Protein AF-R7K3N8-F1 (afdb_monomer_lite)

pLDDT: mean 94.21, std 6.8, range [49.31, 98.0]

Structure (mmCIF, N/CA/C/O backbone):
data_AF-R7K3N8-F1
#
_entry.id   AF-R7K3N8-F1
#
loop_
_atom_site.group_PDB
_atom_site.id
_atom_site.type_symbol
_atom_site.label_atom_id
_atom_site.label_alt_id
_atom_site.label_comp_id
_atom_site.label_asym_id
_atom_site.label_entity_id
_atom_site.label_seq_id
_atom_site.pdbx_PDB_ins_code
_atom_site.Cartn_x
_atom_site.Cartn_y
_atom_site.Cartn_z
_atom_site.occupancy
_atom_site.B_iso_or_equiv
_atom_site.auth_seq_id
_atom_site.auth_comp_id
_atom_site.auth_asym_id
_atom_site.auth_atom_id
_atom_site.pdbx_PDB_model_num
ATOM 1 N N . MET A 1 1 ? -19.644 -3.355 0.796 1.00 80.44 1 MET A N 1
ATOM 2 C CA . MET A 1 1 ? -18.567 -3.039 1.756 1.00 80.44 1 MET A CA 1
ATOM 3 C C . MET A 1 1 ? -18.332 -1.546 1.766 1.00 80.44 1 MET A C 1
ATOM 5 O O . MET A 1 1 ? -18.152 -0.981 0.690 1.00 80.44 1 MET A O 1
ATOM 9 N N . LYS A 1 2 ? -18.348 -0.916 2.945 1.00 94.12 2 LYS A N 1
ATOM 10 C CA . LYS A 1 2 ? -17.970 0.495 3.119 1.00 94.12 2 LYS A CA 1
ATOM 11 C C . LYS A 1 2 ? -16.624 0.622 3.831 1.00 94.12 2 LYS A C 1
ATOM 13 O O . LYS A 1 2 ? -16.227 -0.266 4.583 1.00 94.12 2 LYS A O 1
ATOM 18 N N . VAL A 1 3 ? -15.948 1.741 3.581 1.00 96.94 3 VAL A N 1
ATOM 19 C CA . VAL A 1 3 ? -14.767 2.166 4.340 1.00 96.94 3 VAL A CA 1
ATOM 20 C C . VAL A 1 3 ? -15.234 2.727 5.680 1.00 96.94 3 VAL A C 1
ATOM 22 O O . VAL A 1 3 ? -16.121 3.579 5.710 1.00 96.94 3 VAL A O 1
ATOM 25 N N . THR A 1 4 ? -14.628 2.274 6.771 1.00 96.88 4 THR A N 1
ATOM 26 C CA . THR A 1 4 ? -14.923 2.742 8.133 1.00 96.88 4 THR A CA 1
ATOM 27 C C . THR A 1 4 ? -13.885 3.743 8.628 1.00 96.88 4 THR A C 1
ATOM 29 O O . THR A 1 4 ? -14.233 4.692 9.329 1.00 96.88 4 THR A O 1
ATOM 32 N N . LYS A 1 5 ? -12.613 3.567 8.250 1.00 96.31 5 LYS A N 1
ATOM 33 C CA . LYS A 1 5 ? -11.499 4.385 8.743 1.00 96.31 5 LYS A CA 1
ATOM 34 C C . LYS A 1 5 ? -10.338 4.410 7.750 1.00 96.31 5 LYS A C 1
ATOM 36 O O . LYS A 1 5 ? -10.066 3.425 7.074 1.00 96.31 5 LYS A O 1
ATOM 41 N N . LYS A 1 6 ? -9.612 5.529 7.689 1.00 96.69 6 LYS A N 1
ATOM 42 C CA . LYS A 1 6 ? -8.293 5.602 7.040 1.00 96.69 6 LYS A CA 1
ATOM 43 C C . LYS A 1 6 ? -7.206 5.406 8.098 1.00 96.69 6 LYS A C 1
ATOM 45 O O . LYS A 1 6 ? -7.228 6.091 9.120 1.00 96.69 6 LYS A O 1
ATOM 50 N N . GLN A 1 7 ? -6.264 4.499 7.862 1.00 96.56 7 GLN A N 1
ATOM 51 C CA . GLN A 1 7 ? -5.124 4.301 8.758 1.00 96.56 7 GLN A CA 1
ATOM 52 C C . GLN A 1 7 ? -4.086 5.417 8.613 1.00 96.56 7 GLN A C 1
ATOM 54 O O . GLN A 1 7 ? -4.006 6.089 7.582 1.00 96.56 7 GLN A O 1
ATOM 59 N N . PHE A 1 8 ? -3.260 5.597 9.645 1.00 94.75 8 PHE A N 1
ATOM 60 C CA . PHE A 1 8 ? -2.174 6.569 9.604 1.00 94.75 8 PHE A CA 1
ATOM 61 C C . PHE A 1 8 ? -1.090 6.160 8.596 1.00 94.75 8 PHE A C 1
ATOM 63 O O . PHE A 1 8 ? -0.765 4.981 8.407 1.00 94.75 8 PHE A O 1
ATOM 70 N N . ASN A 1 9 ? -0.524 7.180 7.961 1.00 95.00 9 ASN A N 1
ATOM 71 C CA . ASN A 1 9 ? 0.609 7.093 7.053 1.00 95.00 9 ASN A CA 1
ATOM 72 C C . ASN A 1 9 ? 1.825 7.755 7.704 1.00 95.00 9 ASN A C 1
ATOM 74 O O . ASN A 1 9 ? 1.690 8.649 8.539 1.00 95.00 9 ASN A O 1
ATOM 78 N N . THR A 1 10 ? 3.020 7.345 7.289 1.00 94.56 10 THR A N 1
ATOM 79 C CA . THR A 1 10 ? 4.258 8.015 7.704 1.00 94.56 10 THR A CA 1
ATOM 80 C C . THR A 1 10 ? 4.688 9.038 6.647 1.00 94.56 10 THR A C 1
ATOM 82 O O . THR A 1 10 ? 4.057 9.177 5.598 1.00 94.56 10 THR A O 1
ATOM 85 N N . ARG A 1 11 ? 5.782 9.766 6.902 1.00 96.31 11 ARG A N 1
ATOM 86 C CA . ARG A 1 11 ? 6.345 10.701 5.913 1.00 96.31 11 ARG A CA 1
ATOM 87 C C . ARG A 1 11 ? 7.248 10.008 4.896 1.00 96.31 11 ARG A C 1
ATOM 89 O O . ARG A 1 11 ? 7.093 10.223 3.700 1.00 96.31 11 ARG A O 1
ATOM 96 N N . LYS A 1 12 ? 8.184 9.172 5.356 1.00 96.81 12 LYS A N 1
ATOM 97 C CA . LYS A 1 12 ? 9.300 8.670 4.532 1.00 96.81 12 LYS A CA 1
ATOM 98 C C . LYS A 1 12 ? 9.369 7.146 4.367 1.00 96.81 12 LYS A C 1
ATOM 100 O O . LYS A 1 12 ? 10.280 6.685 3.686 1.00 96.81 12 LYS A O 1
ATOM 105 N N . CYS A 1 13 ? 8.433 6.364 4.924 1.00 95.75 13 CYS A N 1
ATOM 106 C CA . CYS A 1 13 ? 8.376 4.921 4.638 1.00 95.75 13 CYS A CA 1
ATOM 107 C C . CYS A 1 13 ? 8.323 4.672 3.124 1.00 95.75 13 CYS A C 1
ATOM 109 O O . CYS A 1 13 ? 7.723 5.446 2.380 1.00 95.75 13 CYS A O 1
ATOM 111 N N . PHE A 1 14 ? 8.956 3.597 2.663 1.00 96.25 14 PHE A N 1
ATOM 112 C CA . PHE A 1 14 ? 8.937 3.231 1.252 1.00 96.25 14 PHE A CA 1
ATOM 113 C C . PHE A 1 14 ? 7.527 2.864 0.765 1.00 96.25 14 PHE A C 1
ATOM 115 O O . PHE A 1 14 ? 7.144 3.265 -0.328 1.00 96.25 14 PHE A O 1
ATOM 122 N N . ILE A 1 15 ? 6.728 2.170 1.583 1.00 96.94 15 ILE A N 1
ATOM 123 C CA . ILE A 1 15 ? 5.368 1.768 1.207 1.00 96.94 15 ILE A CA 1
ATOM 124 C C . ILE A 1 15 ? 4.357 2.871 1.506 1.00 96.94 15 ILE A C 1
ATOM 126 O O . ILE A 1 15 ? 3.741 3.410 0.594 1.00 96.94 15 ILE A O 1
ATOM 130 N N . CYS A 1 16 ? 4.194 3.242 2.775 1.00 96.88 16 CYS A N 1
ATOM 131 C CA . CYS A 1 16 ? 3.119 4.134 3.216 1.00 96.88 16 CYS A CA 1
ATOM 132 C C . CYS A 1 16 ? 3.540 5.605 3.384 1.00 96.88 16 CYS A C 1
ATOM 134 O O . CYS A 1 16 ? 2.756 6.409 3.893 1.00 96.88 16 CYS A O 1
ATOM 136 N N . GLY A 1 17 ? 4.783 5.957 3.034 1.00 97.25 17 GLY A N 1
ATOM 137 C CA . GLY A 1 17 ? 5.329 7.299 3.214 1.00 97.25 17 GLY A CA 1
ATOM 138 C C . GLY A 1 17 ? 4.864 8.259 2.128 1.00 97.25 17 GLY A C 1
ATOM 139 O O . GLY A 1 17 ? 5.352 8.189 1.004 1.00 97.25 17 GLY A O 1
ATOM 140 N N . MET A 1 18 ? 3.961 9.184 2.456 1.00 96.38 18 MET A N 1
ATOM 141 C CA . MET A 1 18 ? 3.347 10.063 1.444 1.00 96.38 18 MET A CA 1
ATOM 142 C C . MET A 1 18 ? 4.318 11.098 0.852 1.00 96.38 18 MET A C 1
ATOM 144 O O . MET A 1 18 ? 4.081 11.608 -0.240 1.00 96.38 18 MET A O 1
ATOM 148 N N . GLU A 1 19 ? 5.427 11.385 1.540 1.00 97.31 19 GLU A N 1
ATOM 149 C CA . GLU A 1 19 ? 6.470 12.329 1.113 1.00 97.31 19 GLU A CA 1
ATOM 150 C C . GLU A 1 19 ? 7.742 11.617 0.615 1.00 97.31 19 GLU A C 1
ATOM 152 O O . GLU A 1 19 ? 8.793 12.251 0.458 1.00 97.31 19 GLU A O 1
ATOM 157 N N . ASN A 1 20 ? 7.706 10.295 0.422 1.00 96.38 20 ASN A N 1
ATOM 158 C CA . ASN A 1 20 ? 8.818 9.569 -0.181 1.00 96.38 20 ASN A CA 1
ATOM 159 C C . ASN A 1 20 ? 8.697 9.633 -1.705 1.00 96.38 20 ASN A C 1
ATOM 161 O O . ASN A 1 20 ? 7.872 8.939 -2.286 1.00 96.38 20 ASN A O 1
ATOM 165 N N . GLU A 1 21 ? 9.515 10.460 -2.358 1.00 94.50 21 GLU A N 1
ATOM 166 C CA . GLU A 1 21 ? 9.471 10.657 -3.815 1.00 94.50 21 GLU A CA 1
ATOM 167 C C . GLU A 1 21 ? 9.642 9.369 -4.622 1.00 94.50 21 GLU A C 1
ATOM 169 O O . GLU A 1 21 ? 9.073 9.277 -5.704 1.00 94.50 21 GLU A O 1
ATOM 174 N N . ARG A 1 22 ? 10.373 8.386 -4.083 1.00 94.69 22 ARG A N 1
ATOM 175 C CA . ARG A 1 22 ? 10.647 7.088 -4.720 1.00 94.69 22 ARG A CA 1
ATOM 176 C C . ARG A 1 22 ? 9.854 5.938 -4.092 1.00 94.69 22 ARG A C 1
ATOM 178 O O . ARG A 1 22 ? 10.182 4.783 -4.332 1.00 94.69 22 ARG A O 1
ATOM 185 N N . GLY A 1 23 ? 8.912 6.250 -3.204 1.00 95.88 23 GLY A N 1
ATOM 186 C CA . GLY A 1 23 ? 8.080 5.267 -2.521 1.00 95.88 23 GLY A CA 1
ATOM 187 C C . GLY A 1 23 ? 6.741 5.055 -3.220 1.00 95.88 23 GLY A C 1
ATOM 188 O O . GLY A 1 23 ? 6.303 5.869 -4.030 1.00 95.88 23 GLY A O 1
ATOM 189 N N . VAL A 1 24 ? 6.047 3.996 -2.810 1.00 97.06 24 VAL A N 1
ATOM 190 C CA . VAL A 1 24 ? 4.738 3.597 -3.347 1.00 97.06 24 VAL A CA 1
ATOM 191 C C . VAL A 1 24 ? 3.632 4.579 -2.937 1.00 97.06 24 VAL A C 1
ATOM 193 O O . VAL A 1 24 ? 2.627 4.706 -3.632 1.00 97.06 24 VAL A O 1
ATOM 196 N N . LYS A 1 25 ? 3.814 5.302 -1.819 1.00 96.88 25 LYS A N 1
ATOM 197 C CA . LYS A 1 25 ? 2.856 6.287 -1.271 1.00 96.88 25 LYS A CA 1
ATOM 198 C C . LYS A 1 25 ? 1.456 5.689 -1.058 1.00 96.88 25 LYS A C 1
ATOM 200 O O . LYS A 1 25 ? 0.440 6.319 -1.342 1.00 96.88 25 LYS A O 1
ATOM 205 N N . ALA A 1 26 ? 1.412 4.460 -0.554 1.00 97.38 26 ALA A N 1
ATOM 206 C CA . ALA A 1 26 ? 0.204 3.674 -0.376 1.00 97.38 26 ALA A CA 1
ATOM 207 C C . ALA A 1 26 ? -0.685 4.204 0.770 1.00 97.38 26 ALA A C 1
ATOM 209 O O . ALA A 1 26 ? -0.253 4.215 1.929 1.00 97.38 26 ALA A O 1
ATOM 210 N N . PRO A 1 27 ? -1.941 4.611 0.502 1.00 97.19 27 PRO A N 1
ATOM 211 C CA . PRO A 1 27 ? -2.938 4.854 1.540 1.00 97.19 27 PRO A CA 1
ATOM 212 C C . PRO A 1 27 ? -3.619 3.543 1.953 1.00 97.19 27 PRO A C 1
ATOM 214 O O . PRO A 1 27 ? -3.787 2.650 1.128 1.00 97.19 27 PRO A O 1
ATOM 217 N N . PHE A 1 28 ? -4.075 3.441 3.201 1.00 97.88 28 PHE A N 1
ATOM 218 C CA . PHE A 1 28 ? -4.739 2.235 3.704 1.00 97.88 28 PHE A CA 1
ATOM 219 C C . PHE A 1 28 ? -6.071 2.557 4.371 1.00 97.88 28 PHE A C 1
ATOM 221 O O . PHE A 1 28 ? -6.188 3.532 5.120 1.00 97.88 28 PHE A O 1
ATOM 228 N N . TYR A 1 29 ? -7.064 1.718 4.093 1.00 97.81 29 TYR A N 1
ATOM 229 C CA . TYR A 1 29 ? -8.448 1.900 4.503 1.00 97.81 29 TYR A CA 1
ATOM 230 C C . TYR A 1 29 ? -8.966 0.629 5.163 1.00 97.81 29 TYR A C 1
ATOM 232 O O . TYR A 1 29 ? -8.851 -0.454 4.594 1.00 97.81 29 TYR A O 1
ATOM 240 N N . GLU A 1 30 ? -9.538 0.775 6.350 1.00 97.62 30 GLU A N 1
ATOM 241 C CA . GLU A 1 30 ? -10.243 -0.286 7.059 1.00 97.62 30 GLU A CA 1
ATOM 242 C C . GLU A 1 30 ? -11.679 -0.374 6.538 1.00 97.62 30 GLU A C 1
ATOM 244 O O . GLU A 1 30 ? -12.331 0.644 6.268 1.00 97.62 30 GLU A O 1
ATOM 249 N N . MET A 1 31 ? -12.165 -1.601 6.402 1.00 97.44 31 MET A N 1
ATOM 250 C CA . MET A 1 31 ? -13.497 -1.917 5.903 1.00 97.44 31 MET A CA 1
ATOM 251 C C . MET A 1 31 ? -14.399 -2.423 7.040 1.00 97.44 31 MET A C 1
ATOM 253 O O . MET A 1 31 ? -13.926 -2.799 8.112 1.00 97.44 31 MET A O 1
ATOM 257 N N . GLU A 1 32 ? -15.715 -2.453 6.814 1.00 96.75 32 GLU A N 1
ATOM 258 C CA . GLU A 1 32 ? -16.708 -2.923 7.805 1.00 96.75 32 GLU A CA 1
ATOM 259 C C . GLU A 1 32 ? -16.465 -4.361 8.306 1.00 96.75 32 GLU A C 1
ATOM 261 O O . GLU A 1 32 ? -16.804 -4.681 9.441 1.00 96.75 32 GLU A O 1
ATOM 266 N N . ASP A 1 33 ? -15.856 -5.219 7.487 1.00 96.12 33 ASP A N 1
ATOM 267 C CA . ASP A 1 33 ? -15.538 -6.618 7.805 1.00 96.12 33 ASP A CA 1
ATOM 268 C C . ASP A 1 33 ? -14.147 -6.806 8.438 1.00 96.12 33 ASP A C 1
ATOM 270 O O . ASP A 1 33 ? -13.676 -7.934 8.570 1.00 96.12 33 ASP A O 1
ATOM 274 N N . LYS A 1 34 ? -13.494 -5.705 8.832 1.00 95.19 34 LYS A N 1
ATOM 275 C CA . LYS A 1 34 ? -12.111 -5.647 9.332 1.00 95.19 34 LYS A CA 1
ATOM 276 C C . LYS A 1 34 ? -11.025 -5.995 8.311 1.00 95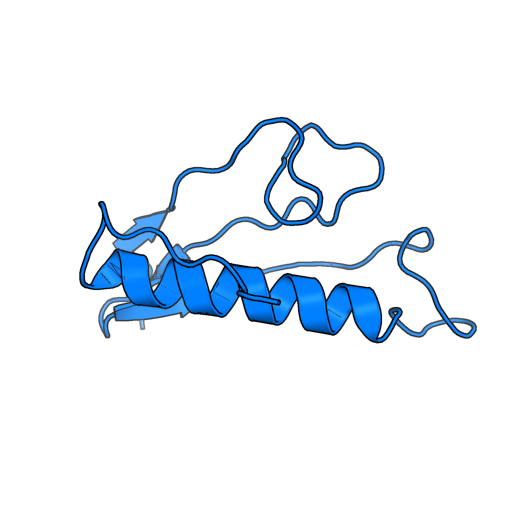.19 34 LYS A C 1
ATOM 278 O O . LYS A 1 34 ? -9.859 -6.103 8.681 1.00 95.19 34 LYS A O 1
ATOM 283 N N . SER A 1 35 ? -11.351 -6.122 7.027 1.00 96.69 35 SER A N 1
ATOM 284 C CA . SER A 1 35 ? -10.314 -6.155 5.995 1.00 96.69 35 SER A CA 1
ATOM 285 C C . SER A 1 35 ? -9.652 -4.780 5.826 1.00 96.69 35 SER A C 1
ATOM 287 O O . SER A 1 35 ? -10.217 -3.741 6.186 1.00 96.69 35 SER A O 1
ATOM 289 N N . VAL A 1 36 ? -8.438 -4.775 5.268 1.00 97.56 36 VAL A N 1
ATOM 290 C CA . VAL A 1 36 ? -7.716 -3.556 4.884 1.00 97.56 36 VAL A CA 1
ATOM 291 C C . VAL A 1 36 ? -7.490 -3.555 3.384 1.00 97.56 36 VAL A C 1
ATOM 293 O O . VAL A 1 36 ? -7.049 -4.549 2.810 1.00 97.56 36 VAL A O 1
ATOM 296 N N . VAL A 1 37 ? -7.757 -2.415 2.754 1.00 97.06 37 VAL A N 1
ATOM 297 C CA . VAL A 1 37 ? -7.568 -2.206 1.318 1.00 97.06 37 VAL A CA 1
ATOM 298 C C . VAL A 1 37 ? -6.655 -1.008 1.085 1.00 97.06 37 VAL A C 1
ATOM 300 O O . VAL A 1 37 ? -6.717 -0.002 1.794 1.00 97.06 37 VAL A O 1
ATOM 303 N N . SER A 1 38 ? -5.820 -1.107 0.054 1.00 96.88 38 SER A N 1
ATOM 304 C CA . SER A 1 38 ? -5.018 -0.004 -0.462 1.00 96.88 38 SER A CA 1
ATOM 305 C C . SER A 1 38 ? -5.226 0.134 -1.965 1.00 96.88 38 SER A C 1
ATOM 307 O O . SER A 1 38 ? -5.254 -0.863 -2.684 1.00 96.88 38 SER A O 1
ATOM 309 N N . TYR A 1 39 ? -5.358 1.375 -2.429 1.00 93.88 39 TYR A N 1
ATOM 310 C CA . TYR A 1 39 ? -5.374 1.705 -3.850 1.00 93.88 39 TYR A CA 1
ATOM 311 C C . TYR A 1 39 ? -4.039 2.339 -4.207 1.00 93.88 39 TYR A C 1
ATOM 313 O O . TYR A 1 39 ? -3.713 3.423 -3.722 1.00 93.88 39 TYR A O 1
ATOM 321 N N . VAL A 1 40 ? -3.276 1.648 -5.046 1.00 94.19 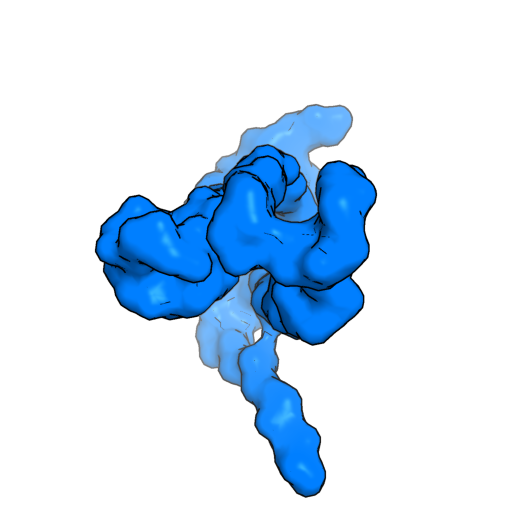40 VAL A N 1
ATOM 322 C CA . VAL A 1 40 ? -1.930 2.048 -5.447 1.00 94.19 40 VAL A CA 1
ATOM 323 C C . VAL A 1 40 ? -1.757 1.891 -6.945 1.00 94.19 40 VAL A C 1
ATOM 325 O O . VAL A 1 40 ? -2.143 0.879 -7.530 1.00 94.19 40 VAL A O 1
ATOM 328 N N . THR A 1 41 ? -1.129 2.896 -7.542 1.00 94.50 41 THR A N 1
ATOM 329 C CA . THR A 1 41 ? -0.640 2.855 -8.916 1.00 94.50 41 THR A CA 1
ATOM 330 C C . THR A 1 41 ? 0.872 2.915 -8.842 1.00 94.50 41 THR A C 1
ATOM 332 O O . THR A 1 41 ? 1.427 3.900 -8.361 1.00 94.50 41 THR A O 1
ATOM 335 N N . PHE A 1 42 ? 1.535 1.855 -9.291 1.00 95.31 42 PHE A N 1
ATOM 336 C CA . PHE A 1 42 ? 2.990 1.833 -9.355 1.00 95.31 42 PHE A CA 1
ATOM 337 C C . PHE A 1 42 ? 3.483 2.715 -10.502 1.00 95.31 42 PHE A C 1
ATOM 339 O O . PHE A 1 42 ? 2.896 2.720 -11.585 1.00 95.31 42 PHE A O 1
ATOM 346 N N . ASP A 1 43 ? 4.563 3.448 -10.254 1.00 92.94 43 ASP A N 1
ATOM 347 C CA . ASP A 1 43 ? 5.247 4.254 -11.267 1.00 92.94 43 ASP A CA 1
ATOM 348 C C . ASP A 1 43 ? 6.384 3.473 -11.965 1.00 92.94 43 ASP A C 1
ATOM 350 O O . ASP A 1 43 ? 6.690 2.325 -11.625 1.00 92.94 43 ASP A O 1
ATOM 354 N N . GLU A 1 44 ? 7.033 4.114 -12.940 1.00 94.88 44 GLU A N 1
ATOM 355 C CA . GLU A 1 44 ? 8.180 3.551 -13.665 1.00 94.88 44 GLU A CA 1
ATOM 356 C C . GLU A 1 44 ? 9.417 3.307 -12.783 1.00 94.88 44 GLU A C 1
ATOM 358 O O . GLU A 1 44 ? 10.209 2.416 -13.082 1.00 94.88 44 GLU A O 1
ATOM 363 N N . LEU A 1 45 ? 9.581 4.036 -11.675 1.00 94.75 45 LEU A N 1
ATOM 364 C CA . LEU A 1 45 ? 10.671 3.829 -10.714 1.00 94.75 45 LEU A CA 1
ATOM 365 C C . LEU A 1 45 ? 10.509 2.512 -9.940 1.00 94.75 45 LEU A C 1
ATOM 367 O O . LEU A 1 45 ? 11.493 1.984 -9.425 1.00 94.75 45 LEU A O 1
ATOM 371 N N . HIS A 1 46 ? 9.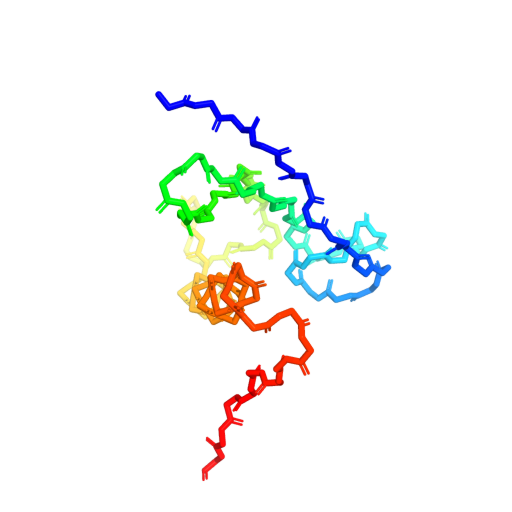295 1.954 -9.881 1.00 96.75 46 HIS A N 1
ATOM 372 C CA . HIS A 1 46 ? 9.015 0.653 -9.263 1.00 96.75 46 HIS A CA 1
ATOM 373 C C . HIS A 1 46 ? 9.166 -0.534 -10.239 1.00 96.75 46 HIS A C 1
ATOM 375 O O . HIS A 1 46 ? 8.787 -1.667 -9.915 1.00 96.75 46 HIS A O 1
ATOM 381 N N . GLN A 1 47 ? 9.675 -0.298 -11.450 1.00 96.94 47 GLN A N 1
ATOM 382 C CA . GLN A 1 47 ? 9.759 -1.297 -12.510 1.00 96.94 47 GLN A CA 1
ATOM 383 C C . GLN A 1 47 ? 10.823 -2.379 -12.238 1.00 96.94 47 GLN A C 1
ATOM 385 O O . GLN A 1 47 ? 11.899 -2.115 -11.710 1.00 96.94 47 GLN A O 1
ATOM 390 N N . SER A 1 48 ? 10.523 -3.615 -12.644 1.00 96.75 48 SER A N 1
ATOM 391 C CA . SER A 1 48 ? 11.513 -4.674 -12.868 1.00 96.75 48 SER A CA 1
ATOM 392 C C . SE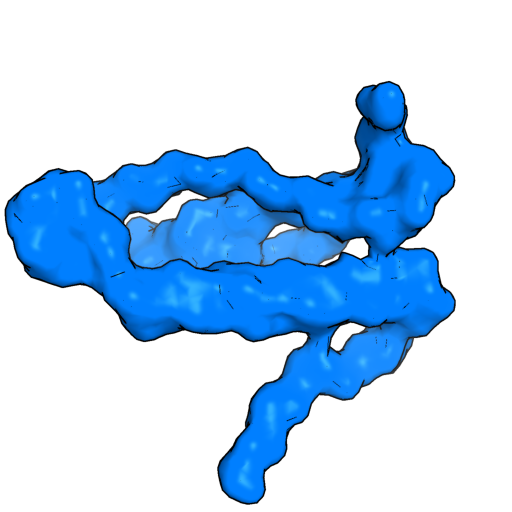R A 1 48 ? 11.770 -4.815 -14.365 1.00 96.75 48 SER A C 1
ATOM 394 O O . SER A 1 48 ? 12.593 -4.091 -14.912 1.00 96.75 48 SER A O 1
ATOM 396 N N . TYR A 1 49 ? 11.036 -5.690 -15.052 1.00 95.62 49 TYR A N 1
ATOM 397 C CA . TYR A 1 49 ? 11.023 -5.735 -16.513 1.00 95.62 49 TYR A CA 1
ATOM 398 C C . TYR A 1 49 ? 10.133 -4.623 -17.084 1.00 95.62 49 TYR A C 1
ATOM 400 O O . TYR A 1 49 ? 9.204 -4.192 -16.394 1.00 95.62 49 TYR A O 1
ATOM 408 N N . PRO A 1 50 ? 10.342 -4.197 -18.344 1.00 96.12 50 PRO A N 1
ATOM 409 C CA . PRO A 1 50 ? 9.507 -3.186 -18.987 1.00 96.12 50 PRO A CA 1
ATOM 410 C C . PRO A 1 50 ? 8.004 -3.447 -18.790 1.00 96.12 50 PRO A C 1
ATOM 412 O O . PRO A 1 50 ? 7.482 -4.495 -19.173 1.00 96.12 50 PRO A O 1
ATOM 415 N N . GLY A 1 51 ? 7.313 -2.504 -18.142 1.00 94.88 51 GLY A N 1
ATOM 416 C CA . GLY A 1 51 ? 5.874 -2.577 -17.857 1.00 94.88 51 GLY A CA 1
ATOM 417 C C . GLY A 1 51 ? 5.454 -3.537 -16.730 1.00 94.88 51 GLY A C 1
ATOM 418 O O . GLY A 1 51 ? 4.274 -3.887 -16.638 1.00 94.88 51 GLY A O 1
ATOM 419 N N . ARG A 1 52 ? 6.384 -3.999 -15.882 1.00 96.94 52 ARG A N 1
ATOM 420 C CA . ARG A 1 52 ? 6.112 -4.888 -14.736 1.00 96.94 52 ARG A CA 1
ATOM 421 C C . ARG A 1 52 ? 6.692 -4.322 -13.445 1.00 96.94 52 ARG A C 1
ATOM 423 O O . ARG A 1 52 ? 7.833 -3.877 -13.425 1.00 96.94 52 ARG A O 1
ATOM 430 N N . VAL A 1 53 ? 5.931 -4.395 -12.357 1.00 97.69 53 VAL A N 1
ATOM 431 C CA . VAL A 1 53 ? 6.393 -3.999 -11.016 1.00 97.69 53 VAL A CA 1
ATOM 432 C C . VAL A 1 53 ? 7.408 -5.013 -10.496 1.00 97.69 53 VAL A C 1
ATOM 434 O O . VAL A 1 53 ? 7.259 -6.217 -10.718 1.00 97.69 53 VAL A O 1
ATOM 437 N N . HIS A 1 54 ? 8.438 -4.545 -9.794 1.00 98.00 54 HIS A N 1
ATOM 438 C CA . HIS A 1 54 ? 9.437 -5.426 -9.204 1.00 98.00 54 HIS A CA 1
ATOM 439 C C . HIS A 1 54 ? 8.849 -6.323 -8.112 1.00 98.00 54 HIS A C 1
ATOM 441 O O . HIS A 1 54 ? 8.194 -5.846 -7.188 1.00 98.00 54 HIS A O 1
ATOM 447 N N . GLY A 1 55 ? 9.144 -7.626 -8.173 1.00 97.81 55 GLY A N 1
ATOM 448 C CA . GLY A 1 55 ? 8.610 -8.616 -7.230 1.00 97.81 55 GLY A CA 1
ATOM 449 C C . GLY A 1 55 ? 8.900 -8.270 -5.767 1.00 97.81 55 GLY A C 1
ATOM 450 O O . GLY A 1 55 ? 8.011 -8.344 -4.934 1.00 97.81 55 GLY A O 1
ATOM 451 N N . GLY A 1 56 ? 10.103 -7.772 -5.467 1.00 97.31 56 GLY A N 1
ATOM 452 C CA . GLY A 1 56 ? 10.449 -7.293 -4.120 1.00 97.31 56 GLY A CA 1
ATOM 453 C C . GLY A 1 56 ? 9.600 -6.114 -3.615 1.00 97.31 56 GLY A C 1
ATOM 454 O O . GLY A 1 56 ? 9.340 -6.029 -2.420 1.00 97.31 56 GLY A O 1
ATOM 455 N N . ILE A 1 57 ? 9.120 -5.237 -4.504 1.00 97.44 57 ILE A N 1
ATOM 456 C CA . ILE A 1 57 ? 8.231 -4.121 -4.136 1.00 97.44 57 ILE A CA 1
ATOM 457 C C . ILE A 1 57 ? 6.825 -4.650 -3.847 1.00 97.44 57 ILE A C 1
ATOM 459 O O . ILE A 1 57 ? 6.197 -4.225 -2.881 1.00 97.44 57 ILE A O 1
ATOM 463 N N . ILE A 1 58 ? 6.359 -5.625 -4.635 1.00 97.12 58 ILE A N 1
ATOM 464 C CA . ILE A 1 58 ? 5.102 -6.335 -4.366 1.00 97.12 58 ILE A CA 1
ATOM 465 C C . ILE A 1 58 ? 5.181 -7.031 -3.002 1.00 97.12 58 ILE A C 1
ATOM 467 O O . ILE A 1 58 ? 4.279 -6.867 -2.187 1.00 97.12 58 ILE A O 1
ATOM 471 N N . SER A 1 59 ? 6.274 -7.745 -2.716 1.00 96.75 59 SER A N 1
ATOM 472 C CA . SER A 1 59 ? 6.481 -8.394 -1.417 1.00 96.75 59 SER A CA 1
ATOM 473 C C . SER A 1 59 ? 6.489 -7.391 -0.264 1.00 96.75 59 SER A C 1
ATOM 475 O O . SER A 1 59 ? 5.841 -7.636 0.745 1.00 96.75 59 SER A O 1
ATOM 477 N N . ALA A 1 60 ? 7.157 -6.244 -0.418 1.00 96.31 60 ALA A N 1
ATOM 478 C CA . ALA A 1 60 ? 7.156 -5.190 0.596 1.00 96.31 60 ALA A CA 1
ATOM 479 C C . ALA A 1 60 ? 5.759 -4.574 0.810 1.00 96.31 60 ALA A C 1
ATOM 481 O O . ALA A 1 60 ? 5.386 -4.258 1.935 1.00 96.31 60 ALA A O 1
ATOM 482 N N . MET A 1 61 ? 4.955 -4.440 -0.250 1.00 96.81 61 MET A N 1
ATOM 483 C CA . MET A 1 61 ? 3.558 -4.014 -0.133 1.00 96.81 61 MET A CA 1
ATOM 484 C C . MET A 1 61 ? 2.721 -5.045 0.637 1.00 96.81 61 MET A C 1
ATOM 486 O O . MET A 1 61 ? 1.927 -4.664 1.492 1.00 96.81 61 MET A O 1
ATOM 490 N N . LEU A 1 62 ? 2.901 -6.340 0.357 1.00 95.94 62 LEU A N 1
ATOM 491 C CA . LEU A 1 62 ? 2.210 -7.419 1.072 1.00 95.94 62 LEU A CA 1
ATOM 492 C C . LEU A 1 62 ? 2.600 -7.470 2.555 1.00 95.94 62 LEU A C 1
ATOM 494 O O . LEU A 1 62 ? 1.724 -7.662 3.395 1.00 95.94 62 LEU A O 1
ATOM 498 N N . ASP A 1 63 ? 3.877 -7.254 2.868 1.00 95.62 63 ASP A N 1
ATOM 499 C CA . ASP A 1 63 ? 4.381 -7.160 4.241 1.00 95.62 63 ASP A CA 1
ATOM 500 C C . ASP A 1 63 ? 3.688 -6.030 5.023 1.00 95.62 63 ASP A C 1
ATOM 502 O O . ASP A 1 63 ? 3.084 -6.262 6.072 1.00 95.62 63 ASP A O 1
ATOM 506 N N . GLU A 1 64 ? 3.655 -4.819 4.455 1.00 95.88 64 GLU A N 1
ATOM 507 C CA . GLU A 1 64 ? 2.966 -3.680 5.070 1.00 95.88 64 GLU A CA 1
ATOM 508 C C . GLU A 1 64 ? 1.452 -3.940 5.214 1.00 95.88 64 GLU A C 1
ATOM 510 O O . GLU A 1 64 ? 0.875 -3.641 6.260 1.00 95.88 64 GLU A O 1
ATOM 515 N N . VAL A 1 65 ? 0.787 -4.519 4.200 1.00 96.00 65 VAL A N 1
ATOM 516 C CA . VAL A 1 65 ? -0.648 -4.868 4.271 1.00 96.00 65 VAL A CA 1
ATOM 517 C C . VAL A 1 65 ? -0.918 -5.862 5.402 1.00 96.00 65 VAL A C 1
ATOM 519 O O . VAL A 1 65 ? -1.906 -5.699 6.116 1.00 96.00 65 VAL A O 1
ATOM 522 N N . ALA A 1 66 ? -0.061 -6.869 5.591 1.00 95.12 66 ALA A N 1
ATOM 523 C CA . ALA A 1 66 ? -0.230 -7.871 6.640 1.00 95.12 66 ALA A CA 1
ATOM 524 C C . ALA A 1 66 ? -0.169 -7.241 8.041 1.00 95.12 66 ALA A C 1
ATOM 526 O O . ALA A 1 66 ? -1.062 -7.471 8.860 1.00 95.12 66 ALA A O 1
ATOM 527 N N . GLY A 1 67 ? 0.821 -6.378 8.294 1.00 95.25 67 GLY A N 1
ATOM 528 C CA . GLY A 1 67 ? 0.903 -5.628 9.551 1.00 95.25 67 GLY A CA 1
ATOM 529 C C . GLY A 1 67 ? -0.302 -4.710 9.767 1.00 95.25 67 GLY A C 1
ATOM 530 O O . GLY A 1 67 ? -0.869 -4.645 10.856 1.00 95.25 67 GLY A O 1
ATOM 531 N N . ARG A 1 68 ? -0.777 -4.062 8.703 1.00 96.00 68 ARG A N 1
ATOM 532 C CA . ARG A 1 68 ? -1.954 -3.186 8.761 1.00 96.00 68 ARG A CA 1
ATOM 533 C C . ARG A 1 68 ? -3.262 -3.921 8.987 1.00 96.00 68 ARG A C 1
ATOM 535 O O . ARG A 1 68 ? -4.147 -3.366 9.635 1.00 96.00 68 ARG A O 1
ATOM 542 N N . ALA A 1 69 ? -3.389 -5.142 8.475 1.00 96.38 69 ALA A N 1
ATOM 543 C CA . ALA A 1 69 ? -4.522 -6.008 8.766 1.00 96.38 69 ALA A CA 1
ATOM 544 C C . ALA A 1 69 ? -4.552 -6.373 10.257 1.00 96.38 69 ALA A C 1
ATOM 546 O O . ALA A 1 69 ? -5.610 -6.269 10.876 1.00 96.38 69 ALA A O 1
ATOM 547 N N . LEU A 1 70 ? -3.398 -6.691 10.862 1.00 95.88 70 LEU A N 1
ATOM 548 C CA . LEU A 1 70 ? -3.297 -6.920 12.308 1.00 95.88 70 LEU A CA 1
ATOM 549 C C . LEU A 1 70 ? -3.753 -5.693 13.112 1.00 95.88 70 LEU A C 1
ATOM 551 O O . LEU A 1 70 ? -4.498 -5.844 14.075 1.00 95.88 70 LEU A O 1
ATOM 555 N N . TRP A 1 71 ? -3.405 -4.478 12.679 1.00 95.38 71 TRP A N 1
ATOM 556 C CA . TRP A 1 71 ? -3.806 -3.238 13.361 1.00 95.38 71 TRP A CA 1
ATOM 557 C C . TRP A 1 71 ? -5.317 -2.983 13.408 1.00 95.38 71 TRP A C 1
ATOM 559 O O . TRP A 1 71 ? -5.771 -2.194 14.235 1.00 95.38 71 TRP A O 1
ATOM 569 N N . THR A 1 72 ? -6.115 -3.654 12.572 1.00 95.69 72 THR A N 1
ATOM 570 C CA . THR A 1 72 ? -7.587 -3.604 12.686 1.00 95.69 72 THR A CA 1
ATOM 571 C C . THR A 1 72 ? -8.117 -4.351 13.913 1.00 95.69 72 THR A C 1
ATOM 573 O O . THR A 1 72 ? -9.246 -4.118 14.353 1.00 95.69 72 THR A O 1
ATOM 576 N N . LEU A 1 73 ? -7.311 -5.265 14.459 1.00 94.31 73 LEU A N 1
ATOM 577 C CA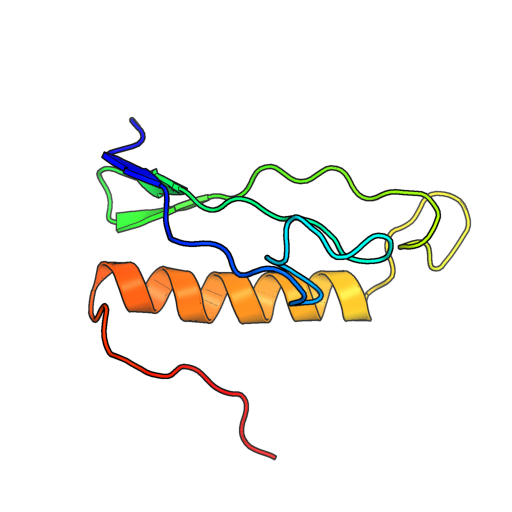 . LEU A 1 73 ? -7.612 -6.071 15.638 1.00 94.31 73 LEU A CA 1
ATOM 578 C C . LEU A 1 73 ? -6.830 -5.570 16.853 1.00 94.31 73 LEU A C 1
ATOM 580 O O . LEU A 1 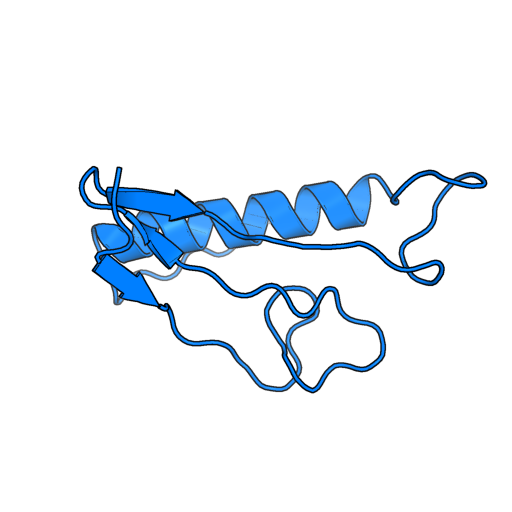73 ? -7.407 -5.420 17.927 1.00 94.31 73 LEU A O 1
ATOM 584 N N . GLU A 1 74 ? -5.545 -5.270 16.662 1.00 94.88 74 GLU A N 1
ATOM 585 C CA . GLU A 1 74 ? -4.600 -4.862 17.701 1.00 94.88 74 GLU A CA 1
ATOM 586 C C . GLU A 1 74 ? -3.816 -3.611 17.255 1.00 94.88 74 GLU A C 1
ATOM 588 O O . GLU A 1 74 ? -2.713 -3.724 16.717 1.00 94.88 74 GLU A O 1
ATOM 593 N N . PRO A 1 75 ? -4.363 -2.395 17.452 1.00 90.38 75 PRO A N 1
ATOM 594 C CA . PRO A 1 75 ? -3.785 -1.152 16.920 1.00 90.38 75 PRO A CA 1
ATOM 595 C C . PRO A 1 75 ? -2.374 -0.810 17.419 1.00 90.38 75 PRO A C 1
ATOM 597 O O . PRO A 1 75 ? -1.656 -0.069 16.756 1.00 90.38 75 PRO A O 1
ATOM 600 N N . GLU A 1 76 ? -1.986 -1.348 18.576 1.00 89.88 76 GLU A N 1
ATOM 601 C CA . GLU A 1 76 ? -0.685 -1.111 19.216 1.00 89.88 76 GLU A CA 1
ATOM 602 C C . GLU A 1 76 ? 0.325 -2.239 18.942 1.00 89.88 76 GLU A C 1
ATOM 604 O O . GLU A 1 76 ? 1.458 -2.198 19.428 1.00 89.88 76 GLU A O 1
ATOM 609 N N . ALA A 1 77 ? -0.075 -3.277 18.197 1.00 91.81 77 ALA A N 1
ATOM 610 C CA . ALA A 1 77 ? 0.795 -4.400 17.889 1.00 91.81 77 ALA A CA 1
ATOM 611 C C . ALA A 1 77 ? 1.886 -3.997 16.893 1.00 91.81 77 ALA A C 1
ATOM 613 O O . ALA A 1 77 ? 1.667 -3.232 15.955 1.00 91.81 77 ALA A O 1
ATOM 614 N N . TRP A 1 78 ? 3.074 -4.566 17.057 1.00 85.88 78 TRP A N 1
ATOM 615 C CA . TRP A 1 78 ? 4.182 -4.368 16.131 1.00 85.88 78 TRP A CA 1
ATOM 616 C C . TRP A 1 78 ? 4.300 -5.607 15.250 1.00 85.88 78 TRP A C 1
ATOM 618 O O . TRP A 1 78 ? 4.521 -6.706 15.753 1.00 85.88 78 TRP A O 1
ATOM 628 N N . ALA A 1 79 ? 4.169 -5.431 13.937 1.00 82.88 79 ALA A N 1
ATOM 629 C CA . ALA A 1 79 ? 4.398 -6.484 12.956 1.00 82.88 79 ALA A CA 1
ATOM 630 C C . ALA A 1 79 ? 5.700 -6.177 12.215 1.00 82.88 79 ALA A C 1
ATOM 632 O O . ALA A 1 79 ? 5.754 -5.254 11.404 1.00 82.88 79 ALA A O 1
ATOM 633 N N . VAL A 1 80 ? 6.761 -6.912 12.544 1.00 80.19 80 VAL A N 1
ATOM 634 C CA . VAL A 1 80 ? 8.080 -6.759 11.922 1.00 80.19 80 VAL A CA 1
ATOM 635 C C . VAL A 1 80 ? 8.614 -8.128 11.500 1.00 80.19 80 VAL A C 1
ATOM 637 O O . VAL A 1 80 ? 8.574 -9.062 12.306 1.00 80.19 80 VAL A O 1
ATOM 640 N N . PRO A 1 81 ? 9.132 -8.275 10.269 1.00 72.38 81 PRO A N 1
ATOM 641 C CA . PRO A 1 81 ? 9.803 -9.500 9.861 1.00 72.38 81 PRO A CA 1
ATOM 642 C C . PRO A 1 81 ? 11.024 -9.768 10.743 1.00 72.38 81 PRO A C 1
ATOM 644 O O . PRO A 1 81 ? 11.891 -8.905 10.907 1.00 72.38 81 PRO A O 1
ATOM 647 N N . VAL A 1 82 ? 11.105 -10.977 11.296 1.00 75.38 82 VAL A N 1
ATOM 648 C CA . VAL A 1 82 ? 12.311 -11.477 11.967 1.00 75.38 82 VAL A CA 1
ATOM 649 C C . VAL A 1 82 ? 13.244 -12.127 10.942 1.00 75.38 82 VAL A C 1
ATOM 651 O O . VAL A 1 82 ? 12.786 -12.625 9.913 1.00 75.38 82 VAL A O 1
ATOM 654 N N . ARG A 1 83 ? 14.554 -12.064 11.200 1.00 49.31 83 ARG A N 1
ATOM 655 C CA . ARG A 1 83 ? 15.591 -12.688 10.363 1.00 49.31 83 ARG A CA 1
ATOM 656 C C . ARG A 1 83 ? 15.783 -14.157 10.701 1.00 49.31 83 ARG A C 1
ATOM 658 O O . ARG A 1 83 ? 15.654 -14.485 11.900 1.00 49.31 83 ARG A O 1
#

Secondary structure (DSSP, 8-state):
--EEEEPP-BSS-TTTBTT-TTS-----EEETTS-EE------GGGBSSTT-B-HHHHHHHHHHHHHHHHHTT-TT-------

Sequence (83 aa):
MKVTKKQFNTRKCFICGMENERGVKAPFYEMEDKSVVSYVTFDELHQSYPGRVHGGIISAMLDEVAGRALWTLEPEAWAVPVR

Radius of gyration: 13.35 Å; chains: 1; bounding box: 34×25×38 Å

Foldseek 3Di:
DDFDDKDDADCDDQECRCPPPLHQVWTWTADPVLAIDTDTDDDPSQDDPVPDGDPVNVVVNVQVRVQVSVCSVVVPDDRDDDD